Protein AF-A0A7G9GXF9-F1 (afdb_monomer)

Structure (mmCIF, N/CA/C/O backbone):
data_AF-A0A7G9GXF9-F1
#
_entry.id   AF-A0A7G9GXF9-F1
#
loop_
_atom_site.group_PDB
_atom_site.id
_atom_site.type_symbol
_atom_site.label_atom_id
_atom_site.label_alt_id
_atom_site.label_comp_id
_atom_site.label_asym_id
_atom_site.label_entity_id
_atom_site.label_seq_id
_atom_site.pdbx_PDB_ins_code
_atom_site.Cartn_x
_atom_site.Cartn_y
_atom_site.Cartn_z
_atom_site.occupancy
_atom_site.B_iso_or_equiv
_atom_site.auth_seq_id
_atom_site.auth_comp_id
_atom_site.auth_asym_id
_atom_site.auth_atom_id
_atom_site.pdbx_PDB_model_num
ATOM 1 N N . MET A 1 1 ? 15.078 -7.992 -16.969 1.00 85.56 1 MET A N 1
ATOM 2 C CA . MET A 1 1 ? 15.186 -7.735 -15.516 1.00 85.56 1 MET A CA 1
ATOM 3 C C . MET A 1 1 ? 13.816 -7.883 -14.848 1.00 85.56 1 MET A C 1
ATOM 5 O O . MET A 1 1 ? 12.805 -7.581 -15.481 1.00 85.56 1 MET A O 1
ATOM 9 N N . THR A 1 2 ? 13.751 -8.408 -13.620 1.00 90.75 2 THR A N 1
ATOM 10 C CA . THR A 1 2 ? 12.507 -8.457 -12.814 1.00 90.75 2 THR A CA 1
ATOM 11 C C . THR A 1 2 ? 12.306 -7.161 -12.021 1.00 90.75 2 THR A C 1
ATOM 13 O O . THR A 1 2 ? 13.261 -6.415 -11.833 1.00 90.75 2 THR A O 1
ATOM 16 N N . PHE A 1 3 ? 11.086 -6.893 -11.542 1.00 90.81 3 PHE A N 1
ATOM 17 C CA . PHE A 1 3 ? 10.796 -5.713 -10.712 1.00 90.81 3 PHE A CA 1
ATOM 18 C C . PHE A 1 3 ? 11.630 -5.696 -9.420 1.00 90.81 3 PHE A C 1
ATOM 20 O O . PHE A 1 3 ? 12.218 -4.683 -9.065 1.00 90.81 3 PHE A O 1
ATOM 27 N N . ASP A 1 4 ? 11.773 -6.849 -8.769 1.00 91.19 4 ASP A N 1
ATOM 28 C CA . ASP A 1 4 ? 12.563 -6.979 -7.541 1.00 91.19 4 ASP A CA 1
ATOM 29 C C . ASP A 1 4 ? 14.060 -6.773 -7.757 1.00 91.19 4 ASP A C 1
ATOM 31 O O . ASP A 1 4 ? 14.739 -6.232 -6.888 1.00 91.19 4 ASP A O 1
ATOM 35 N N . GLN A 1 5 ? 14.579 -7.216 -8.903 1.00 92.25 5 GLN A N 1
ATOM 36 C CA . GLN A 1 5 ? 15.960 -6.940 -9.288 1.00 92.25 5 GLN A CA 1
ATOM 37 C C . GLN A 1 5 ? 16.144 -5.454 -9.580 1.00 92.25 5 GLN A C 1
ATOM 39 O O . GLN A 1 5 ? 17.064 -4.866 -9.035 1.00 92.25 5 GLN A O 1
ATOM 44 N N . PHE A 1 6 ? 15.231 -4.840 -10.337 1.00 95.12 6 PHE A N 1
ATOM 45 C CA . PHE A 1 6 ? 15.262 -3.405 -10.619 1.00 95.12 6 PHE A CA 1
ATOM 46 C C . PHE A 1 6 ? 15.344 -2.577 -9.334 1.00 95.12 6 PHE A C 1
ATOM 48 O O . PHE A 1 6 ? 16.284 -1.808 -9.175 1.00 95.12 6 PHE A O 1
ATOM 55 N N . LEU A 1 7 ? 14.437 -2.804 -8.375 1.00 93.38 7 LEU A N 1
ATOM 56 C CA . LEU A 1 7 ? 14.443 -2.080 -7.099 1.00 93.38 7 LEU A CA 1
ATOM 57 C C . LEU A 1 7 ? 15.735 -2.281 -6.296 1.00 93.38 7 LEU A C 1
ATOM 59 O O . LEU A 1 7 ? 16.172 -1.360 -5.613 1.00 93.38 7 LEU A O 1
ATOM 63 N N . LYS A 1 8 ? 16.350 -3.469 -6.366 1.00 93.69 8 LYS A N 1
ATOM 64 C CA . LYS A 1 8 ? 17.638 -3.734 -5.710 1.00 93.69 8 LYS A CA 1
ATOM 65 C C . LYS A 1 8 ? 18.785 -2.970 -6.367 1.00 93.69 8 LYS A C 1
ATOM 67 O O . LYS A 1 8 ? 19.598 -2.412 -5.640 1.00 93.69 8 LYS A O 1
ATOM 72 N N . GLU A 1 9 ? 18.830 -2.929 -7.697 1.00 93.44 9 GLU A N 1
ATOM 73 C CA . GLU A 1 9 ? 19.860 -2.206 -8.459 1.00 93.44 9 GLU A CA 1
ATOM 74 C C . GLU A 1 9 ? 19.842 -0.704 -8.146 1.00 93.44 9 GLU A C 1
ATOM 76 O O . GLU A 1 9 ? 20.886 -0.102 -7.907 1.00 93.44 9 GLU A O 1
ATOM 81 N N . ILE A 1 10 ? 18.647 -0.115 -8.046 1.00 93.19 10 ILE A N 1
ATOM 82 C CA . ILE A 1 10 ? 18.466 1.309 -7.714 1.00 93.19 10 ILE A CA 1
ATOM 83 C C . ILE A 1 10 ? 18.418 1.570 -6.199 1.00 93.19 10 ILE A C 1
ATOM 85 O O . ILE A 1 10 ? 18.179 2.696 -5.769 1.00 93.19 10 ILE A O 1
ATOM 89 N N . GLN A 1 11 ? 18.590 0.521 -5.386 1.00 91.69 11 GLN A N 1
ATOM 90 C CA . GLN A 1 11 ? 18.521 0.547 -3.920 1.00 91.69 11 GLN A CA 1
ATOM 91 C C . GLN A 1 11 ? 17.239 1.199 -3.365 1.00 91.69 11 GLN A C 1
ATOM 93 O O . GLN A 1 11 ? 17.248 1.810 -2.296 1.00 91.69 11 GLN A O 1
ATOM 98 N N . PHE A 1 12 ? 16.114 1.049 -4.069 1.00 90.25 12 PHE A N 1
ATOM 99 C CA . PHE A 1 12 ? 14.841 1.644 -3.676 1.00 90.25 12 PHE A CA 1
ATOM 100 C C . PHE A 1 12 ? 14.099 0.752 -2.664 1.00 90.25 12 PHE A C 1
ATOM 102 O O . PHE A 1 12 ? 13.792 -0.411 -2.963 1.00 90.25 12 PHE A O 1
ATOM 109 N N . PRO A 1 13 ? 13.747 1.266 -1.469 1.00 87.12 13 PRO A N 1
ATOM 110 C CA . PRO A 1 13 ? 13.019 0.491 -0.471 1.00 87.12 13 PRO A CA 1
ATOM 111 C C . PRO A 1 13 ? 11.582 0.177 -0.914 1.00 87.12 13 PRO A C 1
ATOM 113 O O . PRO A 1 13 ? 10.742 1.066 -1.033 1.00 87.12 13 PRO A O 1
ATOM 116 N N . LYS A 1 14 ? 11.251 -1.113 -1.059 1.00 85.38 14 LYS A N 1
ATOM 117 C CA . LYS A 1 14 ? 9.885 -1.583 -1.378 1.00 85.38 14 LYS A CA 1
ATOM 118 C C . LYS A 1 14 ? 8.764 -0.966 -0.520 1.00 85.38 14 LYS A C 1
ATOM 120 O O . LYS A 1 14 ? 7.717 -0.662 -1.085 1.00 85.38 14 LYS A O 1
ATOM 125 N N . PRO A 1 15 ? 8.918 -0.752 0.804 1.00 84.00 15 PRO A N 1
ATOM 126 C CA . PRO A 1 15 ? 7.857 -0.142 1.608 1.00 84.00 15 PRO A CA 1
ATOM 127 C C . PRO A 1 15 ? 7.435 1.253 1.133 1.00 84.00 15 PRO A C 1
ATOM 129 O O . PRO A 1 15 ? 6.271 1.611 1.292 1.00 84.00 15 PRO A O 1
ATOM 132 N N . TYR A 1 16 ? 8.334 2.018 0.505 1.00 85.81 16 TYR A N 1
ATOM 133 C CA . TYR A 1 16 ? 8.026 3.369 0.025 1.00 85.81 16 TYR A CA 1
ATOM 134 C C . TYR A 1 16 ? 7.062 3.366 -1.160 1.00 85.81 16 TYR A C 1
ATOM 136 O O . TYR A 1 16 ? 6.358 4.343 -1.373 1.00 85.81 16 TYR A O 1
ATOM 144 N N . LEU A 1 17 ? 6.915 2.235 -1.858 1.00 87.69 17 LEU A N 1
ATOM 145 C CA . LEU A 1 17 ? 5.910 2.074 -2.910 1.00 87.69 17 LEU A CA 1
ATOM 146 C C . LEU A 1 17 ? 4.471 2.243 -2.395 1.00 87.69 17 LEU A C 1
ATOM 148 O O . LEU A 1 17 ? 3.567 2.533 -3.177 1.00 87.69 17 LEU A O 1
ATOM 152 N N . LEU A 1 18 ? 4.229 2.061 -1.091 1.00 84.50 18 LEU A N 1
ATOM 153 C CA . LEU A 1 18 ? 2.902 2.249 -0.500 1.00 84.50 18 LEU A CA 1
ATOM 154 C C . LEU A 1 18 ? 2.510 3.72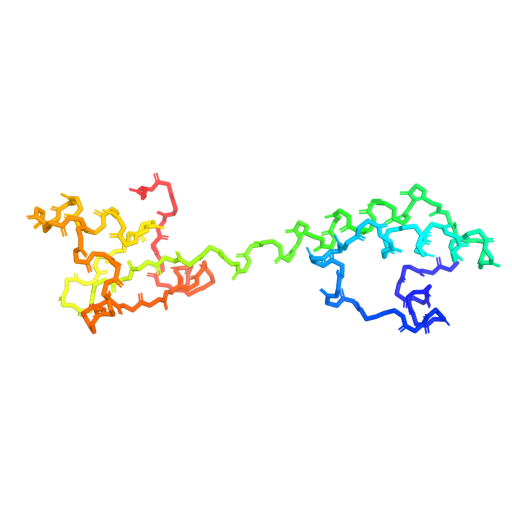7 -0.454 1.00 84.50 18 LEU A C 1
ATOM 156 O O . LEU A 1 18 ? 1.377 4.064 -0.799 1.00 84.50 18 LEU A O 1
ATOM 160 N N . ASP A 1 19 ? 3.457 4.605 -0.139 1.00 82.38 19 ASP A N 1
ATOM 161 C CA . ASP A 1 19 ? 3.232 6.032 0.089 1.00 82.38 19 ASP A CA 1
ATOM 162 C C . ASP A 1 19 ? 4.279 6.877 -0.649 1.00 82.38 19 ASP A C 1
ATOM 164 O O . ASP A 1 19 ? 5.111 7.550 -0.047 1.00 82.38 19 ASP A O 1
ATOM 168 N N . MET A 1 20 ? 4.271 6.771 -1.980 1.00 85.25 20 MET A N 1
ATOM 169 C CA . MET A 1 20 ? 5.190 7.522 -2.830 1.00 85.25 20 MET A CA 1
ATOM 170 C C . MET A 1 20 ? 4.734 8.965 -3.003 1.00 85.25 20 MET A C 1
ATOM 172 O O . MET A 1 20 ? 3.574 9.224 -3.337 1.00 85.25 20 MET A O 1
ATOM 176 N N . ARG A 1 21 ? 5.693 9.874 -2.883 1.00 86.50 21 ARG A N 1
ATOM 177 C CA . ARG A 1 21 ? 5.600 11.276 -3.285 1.00 86.50 21 ARG A CA 1
ATOM 178 C C . ARG A 1 21 ? 5.908 11.421 -4.771 1.00 86.50 21 ARG A C 1
ATOM 180 O O . ARG A 1 21 ? 6.606 10.589 -5.345 1.00 86.50 21 ARG A O 1
ATOM 187 N N . ASP A 1 22 ? 5.454 12.515 -5.373 1.00 84.94 22 ASP A N 1
ATOM 188 C CA . ASP A 1 22 ? 5.617 12.766 -6.813 1.00 84.94 22 ASP A CA 1
ATOM 189 C C . ASP A 1 22 ? 7.080 1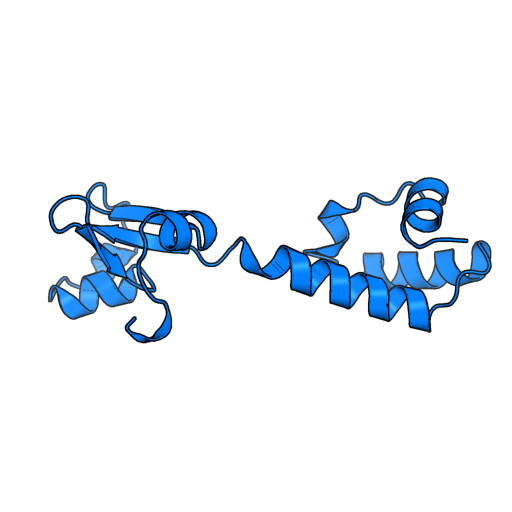2.648 -7.270 1.00 84.94 22 ASP A C 1
ATOM 191 O O . ASP A 1 22 ? 7.378 11.970 -8.248 1.00 84.94 22 ASP A O 1
ATOM 195 N N . TYR A 1 23 ? 8.021 13.177 -6.485 1.00 87.62 23 TYR A N 1
ATOM 196 C CA . TYR A 1 23 ? 9.443 13.094 -6.822 1.00 87.62 23 TYR A CA 1
ATOM 197 C C . TYR A 1 23 ? 10.027 11.669 -6.742 1.00 87.62 23 TYR A C 1
ATOM 199 O O . TYR A 1 23 ? 11.041 11.381 -7.373 1.00 87.62 23 TYR A O 1
ATOM 207 N N . GLU A 1 24 ? 9.426 10.769 -5.957 1.00 87.44 24 GLU A N 1
ATOM 208 C CA . GLU A 1 24 ? 9.838 9.359 -5.884 1.00 87.44 24 GLU A CA 1
ATOM 209 C C . GLU A 1 24 ? 9.333 8.599 -7.114 1.00 87.44 24 GLU A C 1
ATOM 211 O O . GLU A 1 24 ? 10.011 7.700 -7.607 1.00 87.44 24 GLU A O 1
ATOM 216 N N . ILE A 1 25 ? 8.181 9.005 -7.655 1.00 88.81 25 ILE A N 1
ATOM 217 C CA . ILE A 1 25 ? 7.659 8.502 -8.928 1.00 88.81 25 ILE A CA 1
ATOM 218 C C . ILE A 1 25 ? 8.566 8.956 -10.076 1.00 88.81 25 ILE A C 1
ATOM 220 O O . ILE A 1 25 ? 8.982 8.121 -10.879 1.00 88.81 25 ILE A O 1
ATOM 224 N N . ASP A 1 26 ? 8.939 10.237 -10.111 1.00 90.62 26 ASP A N 1
ATOM 225 C CA . ASP A 1 26 ? 9.863 10.775 -11.116 1.00 90.62 26 ASP A CA 1
ATOM 226 C C . ASP A 1 26 ? 11.222 10.063 -11.071 1.00 90.62 26 ASP A C 1
ATOM 228 O O . ASP A 1 26 ? 11.739 9.639 -12.107 1.00 90.62 26 ASP A O 1
ATOM 232 N N . PHE A 1 27 ? 11.7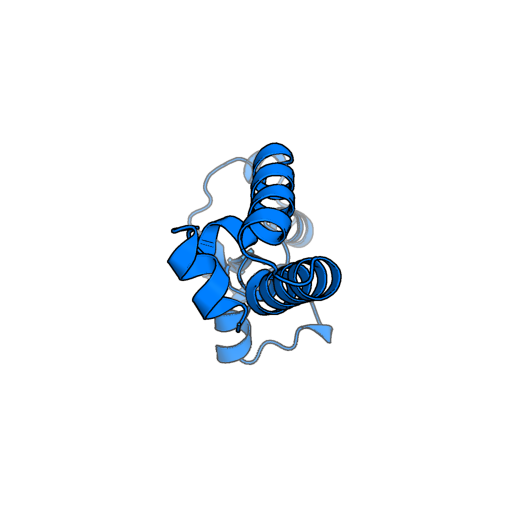68 9.842 -9.868 1.00 93.75 27 PHE A N 1
ATOM 233 C CA . PHE A 1 27 ? 12.994 9.063 -9.677 1.00 93.75 27 PHE A CA 1
ATOM 234 C C . PHE A 1 27 ? 12.883 7.653 -10.275 1.00 93.75 27 PHE A C 1
ATOM 236 O O . PHE A 1 27 ? 13.766 7.230 -11.020 1.00 93.75 27 PHE A O 1
ATOM 243 N N . LEU A 1 28 ? 11.794 6.931 -9.992 1.00 94.19 28 LEU A N 1
ATOM 244 C CA . LEU A 1 28 ? 11.583 5.577 -10.512 1.00 94.19 28 LEU A CA 1
ATOM 245 C C . LEU A 1 28 ? 11.444 5.555 -12.041 1.00 94.19 28 LEU A C 1
ATOM 247 O O . LEU A 1 28 ? 11.939 4.627 -12.681 1.00 94.19 28 LEU A O 1
ATOM 251 N N . ILE A 1 29 ? 10.801 6.565 -12.633 1.00 93.75 29 ILE A N 1
ATOM 252 C CA . ILE A 1 29 ? 10.648 6.691 -14.089 1.00 93.75 29 ILE A CA 1
ATOM 253 C C . ILE A 1 29 ? 11.999 6.959 -14.758 1.00 93.75 29 ILE A C 1
ATOM 255 O O . ILE A 1 29 ? 12.300 6.329 -15.773 1.00 93.75 29 ILE A O 1
ATOM 259 N N . HIS A 1 30 ? 12.816 7.852 -14.196 1.00 95.31 30 HIS A N 1
ATOM 260 C CA . HIS A 1 30 ? 14.161 8.127 -14.704 1.00 95.31 30 HIS A CA 1
ATOM 261 C C . HIS A 1 30 ? 15.083 6.916 -14.561 1.00 95.31 30 HIS A C 1
ATOM 263 O O . HIS A 1 30 ? 15.739 6.522 -15.523 1.00 95.31 30 HIS A O 1
ATOM 269 N N . ALA A 1 31 ? 15.066 6.258 -13.403 1.00 94.12 31 ALA A N 1
ATOM 270 C CA . ALA A 1 31 ? 15.850 5.051 -13.190 1.00 94.12 31 ALA A CA 1
ATOM 271 C C . ALA A 1 31 ? 15.400 3.903 -14.113 1.00 94.12 31 ALA A C 1
ATOM 273 O O . ALA A 1 31 ? 16.214 3.089 -14.545 1.00 94.12 31 ALA A O 1
ATOM 274 N N . ALA A 1 32 ? 14.117 3.838 -14.480 1.00 94.94 32 ALA A N 1
ATOM 275 C CA . ALA A 1 32 ? 13.654 2.870 -15.469 1.00 94.94 32 ALA A CA 1
ATOM 276 C C . ALA A 1 32 ? 14.304 3.088 -16.847 1.00 94.94 32 ALA A C 1
ATOM 278 O O . ALA A 1 32 ? 14.669 2.105 -17.487 1.00 94.94 32 ALA A O 1
ATOM 279 N N . ASP A 1 33 ? 14.515 4.337 -17.279 1.00 94.19 33 ASP A N 1
ATOM 280 C CA . ASP A 1 33 ? 15.257 4.620 -18.517 1.00 94.19 33 ASP A CA 1
ATOM 281 C C . ASP A 1 33 ? 16.728 4.197 -18.401 1.00 94.19 33 ASP A C 1
ATOM 283 O O . ASP A 1 33 ? 17.234 3.487 -19.270 1.00 94.19 33 ASP A O 1
ATOM 287 N N . GLU A 1 34 ? 17.405 4.588 -17.317 1.00 94.50 34 GLU A N 1
ATOM 288 C CA . GLU A 1 34 ? 18.837 4.315 -17.110 1.00 94.50 34 GLU A CA 1
ATOM 289 C C . GLU A 1 34 ? 19.155 2.816 -17.074 1.00 94.50 34 GLU A C 1
ATOM 291 O O . GLU A 1 34 ? 20.154 2.367 -17.638 1.00 94.50 34 GLU A O 1
ATOM 296 N N . TYR A 1 35 ? 18.278 2.027 -16.454 1.00 93.12 35 TYR A N 1
ATOM 297 C CA . TYR A 1 35 ? 18.454 0.584 -16.307 1.00 93.12 35 TYR A CA 1
ATOM 298 C C . TYR A 1 35 ? 17.688 -0.226 -17.365 1.00 93.12 35 TYR A C 1
ATOM 300 O O . TYR A 1 35 ? 17.564 -1.451 -17.242 1.00 93.12 35 TYR A O 1
ATOM 308 N N . ASN A 1 36 ? 17.176 0.440 -18.409 1.00 92.12 36 ASN A N 1
ATOM 309 C CA . ASN A 1 36 ? 16.428 -0.160 -19.516 1.00 92.12 36 ASN A CA 1
ATOM 310 C C . ASN A 1 36 ? 15.290 -1.087 -19.033 1.00 92.12 36 ASN A C 1
ATOM 312 O O . ASN A 1 36 ? 15.102 -2.212 -19.513 1.00 92.12 36 ASN A O 1
ATOM 316 N N . PHE A 1 37 ? 14.566 -0.634 -18.009 1.00 94.50 37 PHE A N 1
ATOM 317 C CA . PHE A 1 37 ? 13.393 -1.295 -17.461 1.00 94.50 37 PHE A CA 1
ATOM 318 C C . PHE A 1 37 ? 12.122 -0.717 -18.083 1.00 94.50 37 PHE A C 1
ATOM 320 O O . PHE A 1 37 ? 11.963 0.489 -18.247 1.00 94.50 37 PHE A O 1
ATOM 327 N N . ASP A 1 38 ? 11.178 -1.593 -18.408 1.00 94.50 38 ASP A N 1
ATOM 328 C CA . ASP A 1 38 ? 9.918 -1.194 -19.022 1.00 94.50 38 ASP A CA 1
ATOM 329 C C . ASP A 1 38 ? 9.068 -0.355 -18.044 1.00 94.50 38 ASP A C 1
ATOM 331 O O . ASP A 1 38 ? 8.642 -0.837 -16.989 1.00 94.50 38 ASP A O 1
ATOM 335 N N . LYS A 1 39 ? 8.807 0.908 -18.408 1.00 93.38 39 LYS A N 1
ATOM 336 C CA . LYS A 1 39 ? 8.015 1.853 -17.604 1.00 93.38 39 LYS A CA 1
ATOM 337 C C . LYS A 1 39 ? 6.572 1.403 -17.409 1.00 93.38 39 LYS A C 1
ATOM 339 O O . LYS A 1 39 ? 6.011 1.586 -16.334 1.00 93.38 39 LYS A O 1
ATOM 344 N N . THR A 1 40 ? 5.958 0.793 -18.415 1.00 92.56 40 THR A N 1
ATOM 345 C CA . THR A 1 40 ? 4.594 0.269 -18.301 1.00 92.56 40 THR A CA 1
ATOM 346 C C . THR A 1 40 ? 4.558 -0.859 -17.274 1.00 92.56 40 THR A C 1
ATOM 348 O O . THR A 1 40 ? 3.716 -0.861 -16.376 1.00 92.56 40 THR A O 1
ATOM 351 N N . LYS A 1 41 ? 5.530 -1.772 -17.331 1.00 93.38 41 LYS A N 1
ATOM 352 C CA . LYS A 1 41 ? 5.700 -2.849 -16.352 1.00 93.38 41 LYS A CA 1
ATOM 353 C C . LYS A 1 41 ? 5.996 -2.320 -14.947 1.00 93.38 41 LYS A C 1
ATOM 355 O O . LYS A 1 41 ? 5.494 -2.893 -13.983 1.00 93.38 41 LYS A O 1
ATOM 360 N N . LEU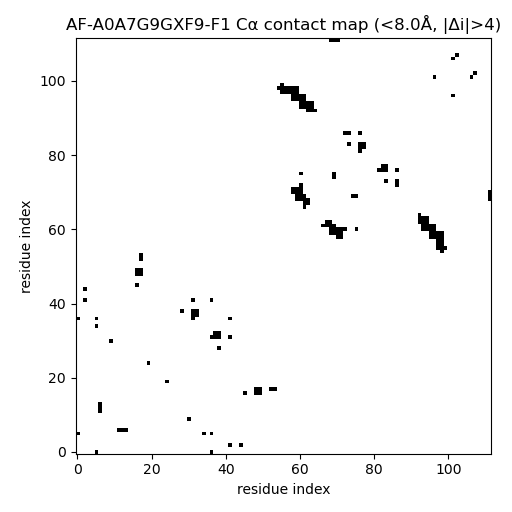 A 1 42 ? 6.775 -1.243 -14.826 1.00 93.94 42 LEU A N 1
ATOM 361 C CA . LEU A 1 42 ? 7.020 -0.547 -13.560 1.00 93.94 42 LEU A CA 1
ATOM 362 C C . LEU A 1 42 ? 5.709 -0.041 -12.957 1.00 93.94 42 LEU A C 1
ATOM 364 O O . LEU A 1 42 ? 5.394 -0.384 -11.820 1.00 93.94 42 LEU A O 1
ATOM 368 N N . MET A 1 43 ? 4.916 0.704 -13.729 1.00 91.44 43 MET A N 1
ATOM 369 C CA . MET A 1 43 ? 3.643 1.248 -13.255 1.00 91.44 43 MET A CA 1
ATOM 370 C C . MET A 1 43 ? 2.673 0.141 -12.832 1.00 91.44 43 MET A C 1
ATOM 372 O O . MET A 1 43 ? 2.081 0.229 -11.757 1.00 91.44 43 MET A O 1
ATOM 376 N N . TYR A 1 44 ? 2.563 -0.939 -13.613 1.00 92.81 44 TYR A N 1
ATOM 377 C CA . TYR A 1 44 ? 1.746 -2.094 -13.229 1.00 92.81 44 TYR A CA 1
ATOM 378 C C . TYR A 1 44 ? 2.230 -2.752 -11.936 1.00 92.81 44 TYR A C 1
ATOM 380 O O . TYR A 1 44 ? 1.414 -3.047 -11.069 1.00 92.81 44 TYR A O 1
ATOM 388 N N . ALA A 1 45 ? 3.540 -2.956 -11.777 1.00 91.31 45 ALA A N 1
ATOM 389 C CA . ALA A 1 45 ? 4.099 -3.574 -10.578 1.00 91.31 45 ALA A CA 1
ATOM 390 C C . ALA A 1 45 ? 3.895 -2.710 -9.324 1.00 91.31 45 ALA A C 1
ATOM 392 O O . ALA A 1 45 ? 3.620 -3.240 -8.251 1.00 91.31 45 ALA A O 1
ATOM 393 N N . ILE A 1 46 ? 3.984 -1.385 -9.458 1.00 90.38 46 ILE A N 1
ATOM 394 C CA . ILE A 1 46 ? 3.691 -0.433 -8.381 1.00 90.38 46 ILE A CA 1
ATOM 395 C C . ILE A 1 46 ? 2.224 -0.530 -7.958 1.00 90.38 46 ILE A C 1
ATOM 397 O O . ILE A 1 46 ? 1.938 -0.599 -6.763 1.00 90.38 46 ILE A O 1
ATOM 401 N N . VAL A 1 47 ? 1.295 -0.519 -8.919 1.00 88.25 47 VAL A N 1
ATOM 402 C CA . VAL A 1 47 ? -0.144 -0.616 -8.634 1.00 88.25 47 VAL A CA 1
ATOM 403 C C . VAL A 1 47 ? -0.467 -1.959 -7.988 1.00 88.25 47 VAL A C 1
ATOM 405 O O . VAL A 1 47 ? -1.075 -1.972 -6.926 1.00 88.25 47 VAL A O 1
ATOM 408 N N . ASP A 1 48 ? 0.017 -3.066 -8.552 1.00 88.44 48 ASP A N 1
ATOM 409 C CA . ASP A 1 48 ? -0.169 -4.416 -8.008 1.00 88.44 48 ASP A CA 1
ATOM 410 C C . ASP A 1 48 ? 0.408 -4.546 -6.588 1.00 88.44 48 ASP A C 1
ATOM 412 O O . ASP A 1 48 ? -0.250 -5.068 -5.689 1.00 88.44 48 ASP A O 1
ATOM 416 N N . TYR A 1 49 ? 1.604 -3.999 -6.338 1.00 87.75 49 TYR A N 1
ATOM 417 C CA . TYR A 1 49 ? 2.189 -3.948 -4.997 1.00 87.75 49 TYR A CA 1
ATOM 418 C C . TYR A 1 49 ? 1.313 -3.133 -4.038 1.00 87.75 49 TYR A C 1
ATOM 420 O O . TYR A 1 49 ? 1.002 -3.585 -2.934 1.00 87.75 49 TYR A O 1
ATOM 428 N N . ARG A 1 50 ? 0.862 -1.948 -4.461 1.00 85.00 50 ARG A N 1
ATOM 429 C CA . ARG A 1 50 ? -0.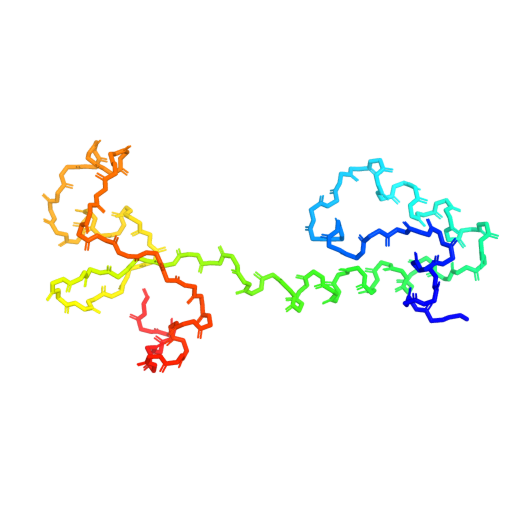042 -1.107 -3.669 1.00 85.00 50 ARG A CA 1
ATOM 430 C C . ARG A 1 50 ? -1.363 -1.799 -3.387 1.00 85.00 50 ARG A C 1
ATOM 432 O O . ARG A 1 50 ? -1.846 -1.670 -2.276 1.00 85.00 50 ARG A O 1
ATOM 439 N N . GLU A 1 51 ? -1.949 -2.517 -4.334 1.00 81.56 51 GLU A N 1
ATOM 440 C CA . GLU A 1 51 ? -3.213 -3.235 -4.148 1.00 81.56 51 GLU A CA 1
ATOM 441 C C . GLU A 1 51 ? -3.053 -4.422 -3.199 1.00 81.56 51 GLU A C 1
ATOM 443 O O . GLU A 1 51 ? -3.798 -4.523 -2.224 1.00 81.56 51 GLU A O 1
ATOM 448 N N . LYS A 1 52 ? -2.017 -5.246 -3.396 1.00 82.50 52 LYS A N 1
ATOM 449 C CA . LYS A 1 52 ? -1.686 -6.375 -2.510 1.00 82.50 52 LYS A CA 1
ATOM 450 C C . LYS A 1 52 ? -1.425 -5.950 -1.069 1.00 82.50 52 LYS A C 1
ATOM 452 O O . LYS A 1 52 ? -1.686 -6.714 -0.144 1.00 82.50 52 LYS A O 1
ATOM 457 N N . HIS A 1 53 ? -0.911 -4.741 -0.870 1.00 75.31 53 HIS A N 1
ATOM 458 C CA . HIS A 1 53 ? -0.533 -4.235 0.447 1.00 75.31 53 HIS A CA 1
ATOM 459 C C . HIS A 1 53 ? -1.454 -3.123 0.984 1.00 75.31 53 HIS A C 1
ATOM 461 O O . HIS A 1 53 ? -1.329 -2.748 2.150 1.00 75.31 53 HIS A O 1
ATOM 467 N N . LYS A 1 54 ? -2.434 -2.645 0.200 1.00 64.94 54 LYS A N 1
ATOM 468 C CA . LYS A 1 54 ? -3.471 -1.685 0.633 1.00 64.94 54 LYS A CA 1
ATOM 469 C C . LYS A 1 54 ? -4.415 -2.277 1.674 1.00 64.94 54 LYS A C 1
ATOM 471 O O . LYS A 1 54 ? -4.989 -1.523 2.457 1.00 64.94 54 LYS A O 1
ATOM 476 N N . CYS A 1 55 ? -4.571 -3.602 1.708 1.00 52.06 55 CYS A N 1
ATOM 477 C CA . CYS A 1 55 ? -5.492 -4.272 2.628 1.00 52.06 55 CYS A CA 1
ATOM 478 C C . CYS A 1 55 ? -5.112 -4.154 4.118 1.00 52.06 55 CYS A C 1
ATOM 480 O O . CYS A 1 55 ? -5.919 -4.517 4.966 1.00 52.06 55 CYS A O 1
ATOM 482 N N . ASN A 1 56 ? -3.954 -3.588 4.475 1.00 51.47 56 ASN A N 1
ATOM 483 C CA . ASN A 1 56 ? -3.470 -3.637 5.859 1.00 51.47 56 ASN A CA 1
ATOM 484 C C . ASN A 1 56 ? -3.779 -2.419 6.748 1.00 51.47 56 ASN A C 1
ATOM 486 O O . ASN A 1 56 ? -3.521 -2.505 7.942 1.00 51.47 56 ASN A O 1
ATOM 490 N N . ASN A 1 57 ? -4.372 -1.330 6.237 1.00 52.34 57 ASN A N 1
ATOM 491 C CA . ASN A 1 57 ? -4.589 -0.109 7.043 1.00 52.34 57 ASN A CA 1
ATOM 492 C C . ASN A 1 57 ? -6.060 0.291 7.244 1.00 52.34 57 ASN A C 1
ATOM 494 O O . ASN A 1 57 ? -6.338 1.409 7.679 1.00 52.34 57 ASN A O 1
ATOM 498 N N . ARG A 1 58 ? -7.031 -0.588 6.960 1.00 60.56 58 ARG A N 1
ATOM 499 C CA . ARG A 1 58 ? -8.381 -0.375 7.504 1.00 60.56 58 ARG A CA 1
ATOM 500 C C . ARG A 1 58 ? -8.355 -0.780 8.973 1.00 60.56 58 ARG A C 1
ATOM 502 O O . ARG A 1 58 ? -8.381 -1.965 9.292 1.00 60.56 58 ARG A O 1
ATOM 509 N N . ILE A 1 59 ? -8.225 0.227 9.829 1.00 70.25 59 ILE A N 1
ATOM 510 C CA . ILE A 1 59 ? -8.349 0.090 11.276 1.00 70.25 59 ILE A CA 1
ATOM 511 C C . ILE A 1 59 ? -9.838 0.129 11.604 1.00 70.25 59 ILE A C 1
ATOM 513 O O . ILE A 1 59 ? -10.519 1.124 11.353 1.00 70.25 59 ILE A O 1
ATOM 517 N N . PHE A 1 60 ? -10.328 -0.970 12.150 1.00 77.75 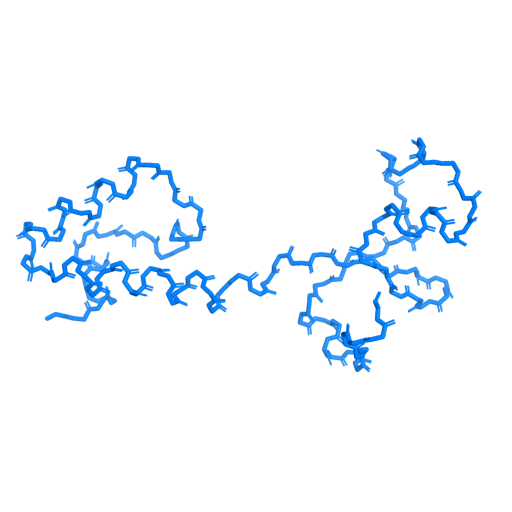60 PHE A N 1
ATOM 518 C CA . PHE A 1 60 ? -11.648 -1.096 12.737 1.00 77.75 60 PHE A CA 1
ATOM 519 C C . PHE A 1 60 ? -11.533 -0.929 14.243 1.00 77.75 60 PHE A C 1
ATOM 521 O O . PHE A 1 60 ? -10.456 -1.050 14.823 1.00 77.75 60 PHE A O 1
ATOM 528 N N . PHE A 1 61 ? -12.656 -0.653 14.888 1.00 81.75 61 PHE A N 1
ATOM 529 C CA . PHE A 1 61 ? -12.706 -0.497 16.331 1.00 81.75 61 PHE A CA 1
ATOM 530 C C . PHE A 1 61 ? -13.593 -1.578 16.910 1.00 81.75 61 PHE A C 1
ATOM 532 O O . PHE A 1 61 ? -14.745 -1.704 16.509 1.00 81.75 61 PHE A O 1
ATOM 539 N N . LYS A 1 62 ? -13.075 -2.348 17.858 1.00 83.81 62 LYS A N 1
ATOM 540 C CA . LYS A 1 62 ? -13.865 -3.304 18.627 1.00 83.81 62 LYS A CA 1
ATOM 541 C C . LYS A 1 62 ? -14.094 -2.769 20.025 1.00 83.81 62 LYS A C 1
ATOM 543 O O . LYS A 1 62 ? -13.156 -2.367 20.707 1.00 83.81 62 LYS A O 1
ATOM 548 N N . ASP A 1 63 ? -15.343 -2.787 20.459 1.00 84.25 63 ASP A N 1
ATOM 549 C CA . ASP A 1 63 ? -15.683 -2.520 21.851 1.00 84.25 63 ASP A CA 1
ATOM 550 C C . ASP A 1 63 ? -15.295 -3.728 22.711 1.00 84.25 63 ASP A C 1
ATOM 552 O O . ASP A 1 63 ? -15.786 -4.842 22.508 1.00 84.25 63 ASP A O 1
ATOM 556 N N . LYS A 1 64 ? -14.414 -3.507 23.691 1.00 82.75 64 LYS A N 1
ATOM 557 C CA . LYS A 1 64 ? -13.905 -4.549 24.593 1.00 82.75 64 LYS A CA 1
ATOM 558 C C . LYS A 1 64 ? -14.994 -5.173 25.465 1.00 82.75 64 LYS A C 1
ATOM 560 O O . LYS A 1 64 ? -14.834 -6.313 25.892 1.00 82.75 64 LYS A O 1
ATOM 565 N N . LYS A 1 65 ? -16.082 -4.449 25.754 1.00 80.12 65 LYS A N 1
ATOM 566 C CA . LYS A 1 65 ? -17.172 -4.939 26.615 1.00 80.12 65 LYS A CA 1
ATOM 567 C C . LYS A 1 65 ? -18.187 -5.762 25.840 1.00 80.12 65 LYS A C 1
ATOM 569 O O . LYS A 1 65 ? -18.615 -6.807 26.318 1.00 80.12 65 LYS A O 1
ATOM 574 N N . THR A 1 66 ? -18.596 -5.278 24.669 1.00 78.69 66 THR A N 1
ATOM 575 C CA . THR A 1 66 ? -19.672 -5.906 23.886 1.00 78.69 66 THR A CA 1
ATOM 576 C C . THR A 1 66 ? -19.160 -6.826 22.783 1.00 78.69 66 THR A C 1
ATOM 578 O O . THR A 1 66 ? -19.927 -7.620 22.247 1.00 78.69 66 THR A O 1
ATOM 581 N N . GLY A 1 67 ? -17.879 -6.725 22.423 1.00 79.00 67 GLY A N 1
ATOM 582 C CA . GLY A 1 67 ? -17.270 -7.469 21.324 1.00 79.00 67 GLY A CA 1
ATOM 583 C C . GLY A 1 67 ? -17.680 -6.982 19.933 1.00 79.00 67 GLY A C 1
ATOM 584 O O . GLY A 1 67 ? -17.186 -7.529 18.948 1.00 79.00 67 GLY A O 1
ATOM 585 N N . LYS A 1 68 ? -18.547 -5.964 19.837 1.00 81.81 68 LYS A N 1
ATOM 586 C CA . LYS A 1 68 ? -19.022 -5.408 18.567 1.00 81.81 68 LYS A CA 1
ATOM 587 C C . LYS A 1 68 ? -17.909 -4.669 17.840 1.00 81.81 68 LYS A C 1
ATOM 589 O O . LYS A 1 68 ? -17.135 -3.939 18.460 1.00 81.81 68 LYS A O 1
ATOM 594 N N . VAL A 1 69 ? -17.876 -4.844 16.525 1.00 83.06 69 VAL A N 1
ATOM 595 C CA . VAL A 1 69 ? -16.917 -4.209 15.622 1.00 83.06 69 VAL A CA 1
ATOM 596 C C . VAL A 1 69 ? -17.587 -3.032 14.924 1.00 83.06 69 VAL A C 1
ATOM 598 O O . VAL A 1 69 ? -18.751 -3.102 14.543 1.00 83.06 69 VAL A O 1
ATOM 601 N N . TYR A 1 70 ? -16.840 -1.952 14.753 1.00 81.31 70 TYR A N 1
ATOM 602 C CA . TYR A 1 70 ? -17.272 -0.718 14.121 1.00 81.31 70 TYR A CA 1
ATOM 603 C C . TYR A 1 70 ? -16.251 -0.318 13.057 1.00 81.31 70 TYR A C 1
ATOM 605 O O . TYR A 1 70 ? -15.040 -0.427 13.262 1.00 81.31 70 TYR A O 1
ATOM 613 N N . LYS A 1 71 ? -16.739 0.194 11.924 1.00 77.00 71 LYS A N 1
ATOM 614 C CA . LYS A 1 71 ? -15.901 0.693 10.820 1.00 77.00 71 LYS A CA 1
ATOM 615 C C . LYS A 1 71 ? -15.046 1.894 11.214 1.00 77.00 71 LYS A C 1
ATOM 617 O O . LYS A 1 71 ? -13.995 2.124 10.627 1.00 77.00 71 LYS A O 1
ATOM 622 N N . SER A 1 72 ? -15.494 2.671 12.194 1.00 79.12 72 SER A N 1
ATOM 623 C CA . SER A 1 72 ? -14.780 3.837 12.697 1.00 79.12 72 SER A CA 1
ATOM 624 C C . SER A 1 72 ? -15.167 4.136 14.145 1.00 79.12 72 SER A C 1
ATOM 626 O O . SER A 1 72 ? -16.239 3.737 14.605 1.00 79.12 72 SER A O 1
ATOM 628 N N . LYS A 1 73 ? -14.344 4.922 14.857 1.00 76.06 73 LYS A N 1
ATOM 629 C CA . LYS A 1 73 ? -14.749 5.502 16.151 1.00 76.06 73 LYS A CA 1
ATOM 630 C C . LYS A 1 73 ? -16.079 6.233 16.016 1.00 76.06 73 LYS A C 1
ATOM 632 O O . LYS A 1 73 ? -16.968 6.031 16.827 1.00 76.06 73 LYS A O 1
ATOM 637 N N . LYS A 1 74 ? -16.254 7.038 14.965 1.00 79.12 74 LYS A N 1
ATOM 638 C CA . LYS A 1 74 ? -17.485 7.806 14.740 1.00 79.12 74 LYS A CA 1
ATOM 639 C C . LYS A 1 74 ? -18.732 6.913 14.756 1.00 79.12 74 LYS A C 1
ATOM 641 O O . LYS A 1 74 ? -19.714 7.291 15.389 1.00 79.12 74 LYS A O 1
ATOM 646 N N . ASP A 1 75 ? -18.668 5.739 14.132 1.00 79.62 75 ASP A N 1
ATOM 647 C CA . ASP A 1 75 ? -19.784 4.786 14.111 1.00 79.62 75 ASP A CA 1
ATOM 648 C C . ASP A 1 75 ? -20.100 4.241 15.505 1.00 79.62 75 ASP A C 1
ATOM 650 O O . ASP A 1 75 ? -21.269 4.180 15.879 1.00 79.62 75 ASP A O 1
ATOM 654 N N . TYR A 1 76 ? -19.080 3.937 16.314 1.00 82.06 76 TYR A N 1
ATOM 655 C CA . TYR A 1 76 ? -19.273 3.568 17.720 1.00 82.06 76 TYR A CA 1
ATOM 656 C C . TYR A 1 76 ? -19.989 4.674 18.507 1.00 82.06 76 TYR A C 1
ATOM 658 O O . TYR A 1 76 ? -20.980 4.399 19.185 1.00 82.06 76 TYR A O 1
ATOM 666 N N . PHE A 1 77 ? -19.540 5.929 18.394 1.00 82.38 77 PHE A N 1
ATOM 667 C CA . PHE A 1 77 ? -20.154 7.052 19.114 1.00 82.38 77 PHE A CA 1
ATOM 668 C C . PHE A 1 77 ? -21.602 7.301 18.657 1.00 82.38 77 PHE A C 1
ATOM 670 O O . PHE A 1 77 ? -22.473 7.521 19.497 1.00 82.38 77 PHE A O 1
ATOM 677 N N . LEU A 1 78 ? -21.879 7.201 17.351 1.00 82.56 78 LEU A N 1
ATOM 678 C CA . LEU A 1 78 ? -23.229 7.341 16.794 1.00 82.56 78 LEU A CA 1
ATOM 679 C C . LEU A 1 78 ? -24.172 6.230 17.273 1.00 82.56 78 LEU A C 1
ATOM 6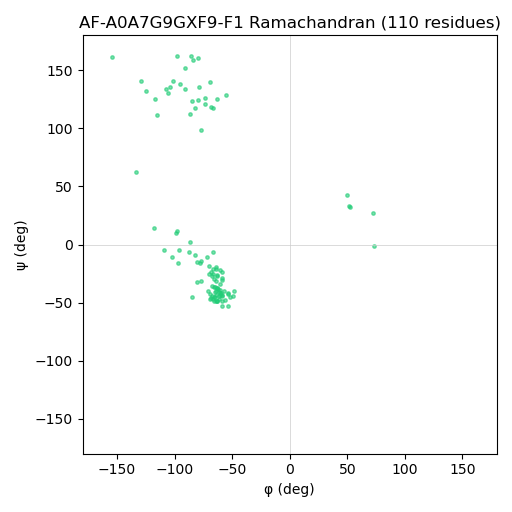81 O O . LEU A 1 78 ? -25.270 6.526 17.733 1.00 82.56 78 LEU A O 1
ATOM 685 N N . GLN A 1 79 ? -23.747 4.966 17.204 1.00 83.44 79 GLN A N 1
ATOM 686 C CA . GLN A 1 79 ? -24.588 3.826 17.586 1.00 83.44 79 GLN A CA 1
ATOM 687 C C . GLN A 1 79 ? -24.832 3.739 19.100 1.00 83.44 79 GLN A C 1
ATOM 689 O O . GLN A 1 79 ? -25.857 3.210 19.523 1.00 83.44 79 GLN A O 1
ATOM 694 N N . ASN A 1 80 ? -23.925 4.282 19.917 1.00 81.69 80 ASN A N 1
ATOM 695 C CA . ASN A 1 80 ? -24.040 4.281 21.378 1.00 81.69 80 ASN A CA 1
ATOM 696 C C . ASN A 1 80 ? -24.582 5.606 21.955 1.00 81.69 80 ASN A C 1
ATOM 698 O O . ASN A 1 80 ? -24.551 5.793 23.170 1.00 81.69 80 ASN A O 1
ATOM 702 N N . ASN A 1 81 ? -25.086 6.527 21.117 1.00 81.56 81 ASN A N 1
ATOM 703 C CA . ASN A 1 81 ? -25.581 7.855 21.524 1.00 81.56 81 ASN A CA 1
ATOM 704 C C . ASN A 1 81 ? -24.573 8.666 22.362 1.00 81.56 81 ASN A C 1
ATOM 706 O O . ASN A 1 81 ? -24.945 9.458 23.232 1.00 81.56 81 ASN A O 1
ATOM 710 N N . ILE A 1 82 ? -23.278 8.480 22.104 1.00 81.50 82 ILE A N 1
ATOM 711 C CA . ILE A 1 82 ? -22.216 9.192 22.805 1.00 81.50 82 ILE A CA 1
ATOM 712 C C . ILE A 1 82 ? -21.893 10.467 22.013 1.00 81.50 82 ILE A C 1
ATOM 714 O O . ILE A 1 82 ? -21.716 10.413 20.793 1.00 81.50 82 ILE A O 1
ATOM 718 N N . PRO A 1 83 ? -21.769 11.633 22.669 1.00 81.19 83 PRO A N 1
ATOM 719 C CA . PRO A 1 83 ? -21.423 12.866 21.978 1.00 81.19 83 PRO A CA 1
ATOM 720 C C . PRO A 1 83 ? -20.114 12.758 21.178 1.00 81.19 83 PRO A C 1
ATOM 722 O O . PRO A 1 83 ? -19.070 12.405 21.726 1.00 81.19 83 PRO A O 1
ATOM 725 N N . LEU A 1 84 ? -20.150 13.131 19.893 1.00 76.06 84 LEU A N 1
ATOM 726 C CA . LEU A 1 84 ? -19.016 13.000 18.962 1.00 76.06 84 LEU A CA 1
ATOM 727 C C . LEU A 1 84 ? -17.746 13.745 19.397 1.00 76.06 84 LEU A C 1
ATOM 729 O O . LEU A 1 84 ? -16.652 13.365 18.995 1.00 76.06 84 LEU A O 1
ATOM 733 N N . TRP A 1 85 ? -17.855 14.779 20.236 1.00 73.19 85 TRP A N 1
ATOM 734 C CA . TRP A 1 85 ? -16.683 15.481 20.772 1.00 73.19 85 TRP A CA 1
ATOM 735 C C . TR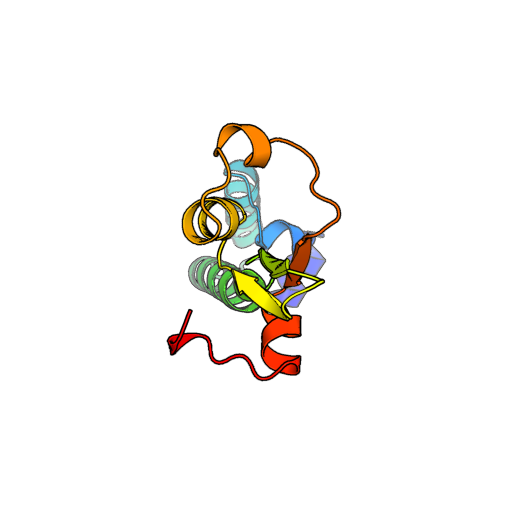P A 1 85 ? -15.804 14.582 21.659 1.00 73.19 85 TRP A C 1
ATOM 737 O O . TRP A 1 85 ? -14.611 14.842 21.806 1.00 73.19 85 TRP A O 1
ATOM 747 N N . ASN A 1 86 ? -16.356 13.486 22.188 1.00 71.50 86 ASN A N 1
ATOM 748 C CA . ASN A 1 86 ? -15.590 12.468 22.899 1.00 71.50 86 ASN A CA 1
ATOM 749 C C . ASN A 1 86 ? -14.814 11.531 21.954 1.00 71.50 86 ASN A C 1
ATOM 751 O O . ASN A 1 86 ? -13.864 10.902 22.406 1.00 71.50 86 ASN A O 1
ATOM 755 N N . ALA A 1 87 ? -15.126 11.491 20.652 1.00 64.12 87 ALA A N 1
ATOM 756 C CA . ALA A 1 87 ? -14.389 10.678 19.677 1.00 64.12 87 ALA A CA 1
ATOM 757 C C . ALA A 1 87 ? -12.944 11.160 19.454 1.00 64.12 87 ALA A C 1
ATOM 759 O O . ALA A 1 87 ? -12.094 10.384 19.018 1.00 64.12 87 ALA A O 1
ATOM 760 N N . TYR A 1 88 ? -12.658 12.426 19.782 1.00 62.81 88 TYR A N 1
ATOM 761 C CA . TYR A 1 88 ? -11.314 13.011 19.736 1.00 62.81 88 TYR A CA 1
ATOM 762 C C . TYR A 1 88 ? -10.469 12.689 20.974 1.00 62.81 88 TYR A C 1
ATOM 764 O O . TYR A 1 88 ? -9.274 12.979 20.995 1.00 62.81 88 TYR A O 1
ATOM 772 N N . LYS A 1 89 ? -11.068 12.100 22.016 1.00 68.88 89 LYS A N 1
ATOM 773 C CA . LYS A 1 89 ? -10.345 11.642 23.202 1.00 68.88 89 LYS A CA 1
ATOM 774 C C . LYS A 1 89 ? -9.911 10.190 23.011 1.00 68.88 89 LYS A C 1
ATOM 776 O O . LYS A 1 89 ? -10.539 9.415 22.288 1.00 68.88 89 LYS A O 1
ATOM 781 N N . ARG A 1 90 ? -8.809 9.812 23.661 1.00 61.88 90 ARG A N 1
ATOM 782 C CA . ARG A 1 90 ? -8.425 8.403 23.784 1.00 61.88 90 ARG A CA 1
ATOM 783 C C . ARG A 1 90 ? -9.519 7.695 24.593 1.00 61.88 90 ARG A C 1
ATOM 785 O O . ARG A 1 90 ? -9.860 8.169 25.672 1.00 61.88 90 ARG A O 1
ATOM 792 N N . ASP A 1 91 ? -10.084 6.624 24.042 1.00 69.56 91 ASP A N 1
ATOM 793 C CA . ASP A 1 91 ? -11.119 5.818 24.696 1.00 69.56 91 ASP A CA 1
ATOM 794 C C . ASP A 1 91 ? -10.555 4.419 24.946 1.00 69.56 91 ASP A C 1
ATOM 796 O O . ASP A 1 91 ? -10.297 3.673 24.000 1.00 69.56 91 ASP A O 1
ATOM 800 N N . ASP A 1 92 ? -10.334 4.079 26.215 1.00 73.25 92 ASP A N 1
ATOM 801 C CA . ASP A 1 92 ? -9.740 2.801 26.616 1.00 73.25 92 ASP A CA 1
ATOM 802 C C . ASP A 1 92 ? -10.693 1.607 26.414 1.00 73.25 92 ASP A C 1
ATOM 804 O O . ASP A 1 92 ? -10.255 0.451 26.487 1.00 73.25 92 ASP A O 1
ATOM 808 N N . ASN A 1 93 ? -11.979 1.866 26.131 1.00 75.19 93 ASN A N 1
ATOM 809 C CA . ASN A 1 93 ? -12.983 0.834 25.859 1.00 75.19 93 ASN A CA 1
ATOM 810 C C . ASN A 1 93 ? -12.924 0.304 24.418 1.00 75.19 93 ASN A C 1
ATOM 812 O O . ASN A 1 93 ? -13.500 -0.750 24.148 1.00 75.19 93 ASN A O 1
ATOM 816 N N . LEU A 1 94 ? -12.227 0.997 23.510 1.00 80.38 94 LEU A N 1
ATOM 817 C CA . LEU A 1 94 ? -12.064 0.578 22.120 1.00 80.38 94 LEU A CA 1
ATOM 818 C C . LEU A 1 94 ? -10.671 -0.004 21.877 1.00 80.38 94 LEU A C 1
ATOM 820 O O . LEU A 1 94 ? -9.656 0.539 22.312 1.00 80.38 94 LEU A O 1
ATOM 824 N N . GLU A 1 95 ? -10.635 -1.117 21.161 1.00 84.25 95 GLU A N 1
ATOM 825 C CA . GLU A 1 95 ? -9.427 -1.736 20.633 1.00 84.25 95 GLU A CA 1
ATOM 826 C C . GLU A 1 95 ? -9.368 -1.523 19.120 1.00 84.25 95 GLU A C 1
ATOM 828 O O . GLU A 1 95 ? -10.372 -1.687 18.427 1.00 84.25 95 GLU A O 1
ATOM 833 N N . GLU A 1 96 ? -8.204 -1.116 18.620 1.00 82.50 96 GLU A N 1
ATOM 834 C CA . GLU A 1 96 ? -7.942 -1.001 17.187 1.00 82.50 96 GLU A CA 1
ATOM 835 C C . GLU A 1 96 ? -7.635 -2.386 16.631 1.00 82.50 96 GLU A C 1
ATOM 837 O O . GLU A 1 96 ? -6.745 -3.069 17.126 1.00 82.50 96 GLU A O 1
ATOM 842 N N . ILE A 1 97 ? -8.395 -2.795 15.620 1.00 78.06 97 ILE A N 1
ATOM 843 C CA . ILE A 1 97 ? -8.294 -4.111 15.001 1.00 78.06 97 ILE A CA 1
ATOM 844 C C . ILE A 1 97 ? -8.076 -3.929 13.510 1.00 78.06 97 ILE A C 1
ATOM 846 O O . ILE A 1 97 ? -8.776 -3.168 12.843 1.00 78.06 97 ILE A O 1
ATOM 850 N N . THR A 1 98 ? -7.097 -4.637 12.972 1.00 74.19 98 THR A N 1
ATOM 851 C CA . THR A 1 98 ? -6.814 -4.638 11.539 1.00 74.19 98 THR A CA 1
ATOM 852 C C . THR A 1 98 ? -7.766 -5.561 10.780 1.00 74.19 98 THR A C 1
ATOM 854 O O . THR A 1 98 ? -8.349 -6.490 11.337 1.00 74.19 98 THR A O 1
ATOM 857 N N . LEU A 1 99 ? -7.890 -5.350 9.468 1.00 67.50 99 LEU A N 1
ATOM 858 C CA . LEU A 1 99 ? -8.656 -6.226 8.572 1.00 67.50 99 LEU A CA 1
ATOM 859 C C . LEU A 1 99 ? -8.288 -7.718 8.758 1.00 67.50 99 LEU A C 1
ATOM 861 O O . LEU A 1 99 ? -9.164 -8.562 8.908 1.00 67.50 99 LEU A O 1
ATOM 865 N N . ASN A 1 100 ? -6.988 -8.020 8.859 1.00 67.94 100 ASN A N 1
ATOM 866 C CA . ASN A 1 100 ? -6.477 -9.384 9.043 1.00 67.94 100 ASN A CA 1
ATOM 867 C C . ASN A 1 100 ? -6.877 -10.009 10.387 1.00 67.94 100 ASN A C 1
ATOM 869 O O . ASN A 1 100 ? -6.954 -11.230 10.516 1.00 67.94 100 ASN A O 1
ATOM 873 N N . GLU A 1 101 ? -7.060 -9.191 11.421 1.00 69.56 101 GLU A N 1
ATOM 874 C CA . GLU A 1 101 ? -7.515 -9.658 12.728 1.00 69.56 101 GLU A CA 1
ATOM 875 C C . GLU A 1 101 ? -9.029 -9.863 12.745 1.00 69.56 101 GLU A C 1
ATOM 877 O O . GLU A 1 101 ? -9.489 -10.804 13.383 1.00 69.56 101 GLU A O 1
ATOM 882 N N . LEU A 1 102 ? -9.799 -9.068 11.995 1.00 69.62 102 LEU A N 1
ATOM 883 C CA . LEU A 1 102 ? -11.229 -9.318 11.802 1.00 69.62 102 LEU A CA 1
ATOM 884 C C . LEU A 1 102 ? -11.503 -10.630 11.072 1.00 69.62 102 LEU A C 1
ATOM 886 O O . LEU A 1 102 ? -12.343 -11.403 11.535 1.00 69.62 102 LEU A O 1
ATOM 890 N N . ASP A 1 103 ? -10.744 -10.918 10.012 1.00 64.62 103 ASP A N 1
ATOM 891 C CA . ASP A 1 103 ? -10.829 -12.190 9.286 1.00 64.62 103 ASP A CA 1
ATOM 892 C C . ASP A 1 103 ? -10.581 -13.391 10.208 1.00 64.62 103 ASP A C 1
ATOM 894 O O . ASP A 1 103 ? -11.284 -14.398 10.148 1.00 64.62 103 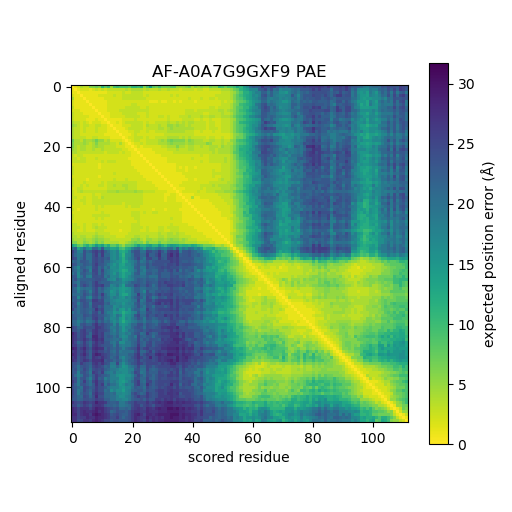ASP A O 1
ATOM 898 N N . LYS A 1 104 ? -9.623 -13.272 11.136 1.00 67.75 104 LYS A N 1
ATOM 899 C CA . LYS A 1 104 ? -9.345 -14.316 12.137 1.00 67.75 104 LYS A CA 1
ATOM 900 C C . LYS A 1 104 ? -10.468 -14.498 13.156 1.00 67.75 104 LYS A C 1
ATOM 902 O O . LYS A 1 104 ? -10.588 -15.578 13.727 1.00 67.75 104 LYS A O 1
ATOM 907 N N . ILE A 1 105 ? -11.250 -13.452 13.417 1.00 69.06 105 ILE A N 1
ATOM 908 C CA . ILE A 1 105 ? -12.373 -13.478 14.364 1.00 69.06 105 ILE A CA 1
ATOM 909 C C . ILE A 1 105 ? -13.667 -13.943 13.659 1.00 69.06 105 ILE A C 1
ATOM 911 O O . ILE A 1 105 ? -14.660 -14.212 14.332 1.00 69.06 105 ILE A O 1
ATOM 915 N N . GLY A 1 106 ? -13.653 -14.115 12.329 1.00 63.03 106 GLY A N 1
ATOM 916 C CA . GLY A 1 106 ? -14.793 -14.616 11.555 1.00 63.03 106 GLY A CA 1
ATOM 917 C C . GLY A 1 106 ? -15.930 -13.603 11.417 1.00 63.03 106 GLY A C 1
ATOM 918 O O . GLY A 1 106 ? -17.088 -13.997 11.311 1.00 63.03 106 GLY A O 1
ATOM 919 N N . VAL A 1 107 ? -15.617 -12.304 11.474 1.00 62.94 107 VAL A N 1
ATOM 920 C CA . VAL A 1 107 ? -16.601 -11.231 11.272 1.00 62.94 107 VAL A CA 1
ATOM 921 C C . VAL A 1 107 ? -16.698 -10.939 9.780 1.00 62.94 107 VAL A C 1
ATOM 923 O O . VAL A 1 107 ? -15.743 -10.444 9.187 1.00 62.94 107 VAL A O 1
ATOM 926 N N . ASP A 1 108 ? -17.844 -11.252 9.181 1.00 54.56 108 ASP A N 1
ATOM 927 C CA . ASP A 1 108 ? -18.053 -11.117 7.741 1.00 54.56 108 ASP A CA 1
ATOM 928 C C . ASP A 1 108 ? -18.206 -9.638 7.335 1.00 54.56 108 ASP A C 1
ATOM 930 O O . ASP A 1 108 ? -19.037 -8.899 7.872 1.00 54.56 108 ASP A O 1
ATOM 934 N N . PHE A 1 109 ? -17.392 -9.178 6.379 1.00 52.41 109 PHE A N 1
ATOM 935 C CA . PHE A 1 109 ? -17.317 -7.762 5.981 1.00 52.41 109 PHE A CA 1
ATOM 936 C C . PHE A 1 109 ? -18.603 -7.214 5.362 1.00 52.41 109 PHE A C 1
ATOM 938 O O . PHE A 1 109 ? -18.765 -5.996 5.282 1.00 52.41 109 PHE A O 1
ATOM 945 N N . LEU A 1 110 ? -19.481 -8.096 4.884 1.00 49.88 110 LEU A N 1
ATOM 946 C CA . LEU A 1 110 ? -20.722 -7.735 4.202 1.00 49.88 110 LEU A CA 1
ATOM 947 C C . LEU A 1 110 ? -21.830 -7.272 5.161 1.00 49.88 110 LEU A C 1
ATOM 949 O O . LEU A 1 110 ? -22.796 -6.670 4.697 1.00 49.88 110 LEU A O 1
ATOM 953 N N . GLU A 1 111 ? -21.690 -7.515 6.469 1.00 46.88 111 GLU A N 1
ATOM 954 C CA . GLU A 1 111 ? -22.693 -7.146 7.483 1.00 46.88 111 GLU A CA 1
ATOM 955 C C . GLU A 1 111 ? -22.338 -5.890 8.303 1.00 46.88 111 GLU A C 1
ATOM 957 O O . GLU A 1 111 ? -23.191 -5.367 9.024 1.00 46.88 111 GLU A O 1
ATOM 962 N N . LEU A 1 112 ? -21.103 -5.383 8.188 1.00 50.22 112 LEU A N 1
ATOM 963 C CA . LEU A 1 112 ? -20.678 -4.095 8.762 1.00 50.22 112 LEU A CA 1
ATOM 964 C C . LEU A 1 112 ? -21.031 -2.949 7.821 1.00 50.22 112 LEU A C 1
ATOM 966 O O . LEU A 1 112 ? -21.265 -1.814 8.305 1.00 50.22 112 LEU A O 1
#

Solvent-accessible surface area (backbone atoms only — not comparable to full-atom values): 6765 Å² total; per-residue (Å²): 136,51,73,73,54,50,34,56,77,72,66,52,64,71,75,48,61,70,70,64,50,72,69,55,51,52,50,52,56,53,51,22,60,78,68,73,43,62,60,70,60,47,54,51,50,47,50,51,51,32,59,75,58,55,63,67,72,53,58,27,30,28,34,74,86,79,67,49,75,26,82,34,64,67,53,49,29,61,76,66,75,42,67,65,80,57,66,80,46,92,59,90,58,51,42,83,36,39,45,73,54,37,59,74,71,68,59,63,78,89,80,114

Foldseek 3Di:
DDPVVLCVVVVPDLVCLQPPDPVNLVVSQVSCVVVVHDPVNNVVVSVVSNVVPVQWPQWWKAFQPPRDIGSALQRVCVVVVHPCVCSPPDDPRIDTDGPVRCVVVVPDPVVD

Secondary structure (DSSP, 8-state):
--HHHHHHHTT--GGGGGS--HHHHHHHHHHHHHTT--HHHHHHHHHHHHHHHHTT--EEEEETTT--EESSHHHHHHHTT--GGGGGS--TTEEEEEHHHHHHHT--TT--

Radius of gyration: 20.24 Å; Cα contacts (8 Å, |Δi|>4): 92; chains: 1; bounding box: 45×30×46 Å

Nearest PDB structures (foldseek):
  7pg6-assembly1_A  TM=3.939E-01  e=1.133E+00  Homo sapiens
  7wzb-assembly1_B  TM=2.868E-01  e=1.460E+00  Salmonella enterica subsp. enterica serovar Typhimurium str. LT2

Organism: NCBI:txid2764326

pLDDT: mean 80.46, std 12.2, range [46.88, 95.31]

Mean predicted aligned error: 12.54 Å

Sequence (112 aa):
MTFDQFLKEIQFPKPYLLDMRDYEIDFLIHAADEYNFDKTKLMYAIVDYREKHKCNNRIFFKDKKTGKVYKSKKDYFLQNNIPLWNAYKRDDNLEEITLNELDKIGVDFLEL